Protein AF-A0AAW8ALZ8-F1 (afdb_monomer_lite)

Radius of gyration: 20.33 Å; chains: 1; bounding box: 32×35×57 Å

Structure (mmCIF, N/CA/C/O backbone):
data_AF-A0AAW8ALZ8-F1
#
_entry.id   AF-A0AAW8ALZ8-F1
#
loop_
_atom_site.group_PDB
_atom_site.id
_atom_site.type_symbol
_atom_site.label_atom_id
_atom_site.label_alt_id
_atom_site.label_comp_id
_atom_site.label_asym_id
_atom_site.label_entity_id
_atom_site.label_seq_id
_atom_site.pdbx_PDB_ins_code
_atom_site.Cartn_x
_atom_site.Cartn_y
_atom_site.Cartn_z
_atom_site.occupancy
_atom_site.B_iso_or_equiv
_atom_site.auth_seq_id
_atom_site.auth_comp_id
_atom_site.auth_asym_id
_atom_site.auth_atom_id
_atom_site.pdbx_PDB_model_num
ATOM 1 N N . THR A 1 1 ? -2.165 -17.764 -23.428 1.00 42.50 1 THR A N 1
ATOM 2 C CA . THR A 1 1 ? -2.464 -16.393 -22.983 1.00 42.50 1 THR A CA 1
ATOM 3 C C . THR A 1 1 ? -1.278 -15.921 -22.190 1.00 42.50 1 THR A C 1
ATOM 5 O O . THR A 1 1 ? -1.025 -16.498 -21.143 1.00 42.50 1 THR A O 1
ATOM 8 N N . GLU A 1 2 ? -0.486 -14.994 -22.720 1.00 51.34 2 GLU A N 1
ATOM 9 C CA . GLU A 1 2 ? 0.588 -14.382 -21.933 1.00 51.34 2 GLU A CA 1
ATOM 10 C C . GLU A 1 2 ? -0.059 -13.570 -20.808 1.00 51.34 2 GLU A C 1
ATOM 12 O O . GLU A 1 2 ? -0.917 -12.722 -21.064 1.00 51.34 2 GLU A O 1
ATOM 17 N N . MET A 1 3 ? 0.277 -13.893 -19.558 1.00 61.22 3 MET A N 1
ATOM 18 C CA . MET A 1 3 ? -0.111 -13.064 -18.423 1.00 61.22 3 MET A CA 1
ATOM 19 C C . MET A 1 3 ? 0.643 -11.745 -18.546 1.00 61.22 3 MET A C 1
ATOM 21 O O . MET A 1 3 ? 1.871 -11.737 -18.573 1.00 61.22 3 MET A O 1
ATOM 25 N N . GLN A 1 4 ? -0.094 -10.643 -18.654 1.00 65.19 4 GLN A N 1
ATOM 26 C CA . GLN A 1 4 ? 0.503 -9.315 -18.622 1.00 65.19 4 GLN A CA 1
ATOM 27 C C . GLN A 1 4 ? 1.222 -9.128 -17.271 1.00 65.19 4 GLN A C 1
ATOM 29 O O . GLN A 1 4 ? 0.638 -9.479 -16.239 1.00 65.19 4 GLN A O 1
ATOM 34 N N . PRO A 1 5 ? 2.466 -8.617 -17.253 1.00 68.25 5 PRO A N 1
ATOM 35 C CA . PRO A 1 5 ? 3.183 -8.357 -16.009 1.00 68.25 5 PRO A CA 1
ATOM 36 C C . PRO A 1 5 ? 2.408 -7.361 -15.135 1.00 68.25 5 PRO A C 1
ATOM 38 O O . PRO A 1 5 ? 1.781 -6.428 -15.634 1.00 68.25 5 PRO A O 1
ATOM 41 N N . GLN A 1 6 ? 2.470 -7.529 -13.810 1.00 79.12 6 GLN A N 1
ATOM 42 C CA . GLN A 1 6 ? 1.796 -6.644 -12.841 1.00 79.12 6 GLN A CA 1
ATOM 43 C C . GLN A 1 6 ? 2.564 -5.331 -12.585 1.00 79.12 6 GLN A C 1
ATOM 45 O O . GLN A 1 6 ? 2.438 -4.702 -11.533 1.00 79.12 6 GLN A O 1
ATOM 50 N N . TYR A 1 7 ? 3.400 -4.913 -13.528 1.00 80.31 7 TYR A N 1
ATOM 51 C CA . TYR A 1 7 ? 4.218 -3.705 -13.479 1.00 80.31 7 TYR A CA 1
ATOM 52 C C . TYR A 1 7 ? 4.451 -3.192 -14.897 1.00 80.31 7 TYR A C 1
ATOM 54 O O . TYR A 1 7 ? 4.251 -3.925 -15.861 1.00 80.31 7 TYR A O 1
ATOM 62 N N . ASN A 1 8 ? 4.837 -1.924 -15.023 1.00 78.44 8 ASN A N 1
ATOM 63 C CA . ASN A 1 8 ? 5.128 -1.315 -16.313 1.00 78.44 8 ASN A CA 1
ATOM 64 C C . ASN A 1 8 ? 6.603 -1.586 -16.672 1.00 78.44 8 ASN A C 1
ATOM 66 O O . ASN A 1 8 ? 7.475 -0.957 -16.065 1.00 78.44 8 ASN A O 1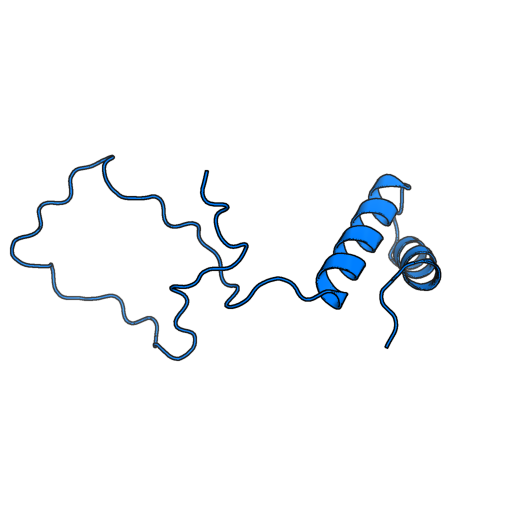
ATOM 70 N N . PRO A 1 9 ? 6.907 -2.503 -17.614 1.00 75.38 9 PRO A N 1
ATOM 71 C CA . PRO A 1 9 ? 8.286 -2.787 -18.009 1.00 75.38 9 PRO A CA 1
ATOM 72 C C . PRO A 1 9 ? 8.930 -1.620 -18.768 1.00 75.38 9 PRO A C 1
ATOM 74 O O . PRO A 1 9 ? 10.154 -1.524 -18.804 1.00 75.38 9 PRO A O 1
ATOM 77 N N . ASP A 1 10 ? 8.115 -0.724 -19.330 1.00 76.31 10 ASP A N 1
ATOM 78 C CA . ASP A 1 10 ? 8.552 0.445 -20.091 1.00 76.31 10 ASP A CA 1
ATOM 79 C C . ASP A 1 10 ? 8.729 1.685 -19.197 1.00 76.31 10 ASP A C 1
ATOM 81 O O . ASP A 1 10 ? 9.032 2.776 -19.682 1.00 76.31 10 ASP A O 1
ATOM 85 N N . LEU A 1 11 ? 8.533 1.555 -17.877 1.00 76.00 11 LEU A N 1
ATOM 86 C CA . LEU A 1 11 ? 8.763 2.659 -16.957 1.00 76.00 11 LEU A CA 1
ATOM 87 C C . LEU A 1 11 ? 10.270 2.918 -16.842 1.00 76.00 11 LEU A C 1
ATOM 89 O O . LEU A 1 11 ? 10.994 2.136 -16.229 1.00 76.00 11 LEU A O 1
ATOM 93 N N . ALA A 1 12 ? 10.728 4.042 -17.394 1.00 72.06 12 ALA A N 1
ATOM 94 C CA . ALA A 1 12 ? 12.103 4.520 -17.280 1.00 72.06 12 ALA A CA 1
ATOM 95 C C . ALA A 1 12 ? 12.215 5.587 -16.166 1.00 72.06 12 ALA A C 1
ATOM 97 O O . ALA A 1 12 ? 12.120 6.782 -16.444 1.00 72.06 12 ALA A O 1
ATOM 98 N N . PRO A 1 13 ? 12.415 5.212 -14.884 1.00 68.19 13 PRO A N 1
ATOM 99 C CA . PRO A 1 13 ? 12.421 6.158 -13.760 1.00 68.19 13 PRO A CA 1
ATOM 100 C C . PRO A 1 13 ? 13.557 7.192 -13.802 1.00 68.19 13 PRO A C 1
ATOM 102 O O . PRO A 1 13 ? 13.500 8.189 -13.086 1.00 68.19 13 PRO A O 1
ATOM 105 N N . TRP A 1 14 ? 14.594 6.961 -14.613 1.00 68.88 14 TRP A N 1
ATOM 106 C CA . TRP A 1 14 ? 15.707 7.893 -14.818 1.00 68.88 14 TRP A CA 1
ATOM 107 C C . TRP A 1 14 ? 15.510 8.824 -16.020 1.00 68.88 14 TRP A C 1
ATOM 109 O O . TRP A 1 14 ? 16.316 9.735 -16.214 1.00 68.88 14 TRP A O 1
ATOM 119 N N . GLU A 1 15 ? 14.495 8.590 -16.854 1.00 68.19 15 GLU A N 1
ATOM 120 C CA . GLU A 1 15 ? 14.254 9.401 -18.040 1.00 68.19 15 GLU A CA 1
ATOM 121 C C . GLU A 1 15 ? 13.419 10.629 -17.645 1.00 68.19 15 GLU A C 1
ATOM 123 O O . GLU A 1 15 ? 12.307 10.487 -17.128 1.00 68.19 15 GLU A O 1
ATOM 128 N N . PRO A 1 16 ? 13.934 11.860 -17.822 1.00 61.72 16 PRO A N 1
ATOM 129 C CA . PRO A 1 16 ? 13.127 13.046 -17.586 1.00 61.72 16 PRO A CA 1
ATOM 130 C C . PRO A 1 16 ? 11.916 13.021 -18.523 1.00 61.72 16 PRO A C 1
ATOM 132 O O . PRO A 1 16 ? 12.063 12.744 -19.712 1.00 61.72 16 PRO A O 1
ATOM 135 N N . ILE A 1 17 ? 10.729 13.346 -17.996 1.00 59.59 17 ILE A N 1
ATOM 136 C CA . ILE A 1 17 ? 9.496 13.479 -18.786 1.00 59.59 17 ILE A CA 1
ATOM 137 C C . ILE A 1 17 ? 9.679 14.669 -19.735 1.00 59.59 17 ILE A C 1
ATOM 139 O O . ILE A 1 17 ? 9.335 15.805 -19.412 1.00 59.59 17 ILE A O 1
ATOM 143 N N . SER A 1 18 ? 10.281 14.420 -20.891 1.00 61.34 18 SER A N 1
ATOM 144 C CA . SER A 1 18 ? 10.479 15.415 -21.931 1.00 61.34 18 SER A CA 1
ATOM 145 C C . SER A 1 18 ? 9.508 15.076 -23.055 1.00 61.34 18 SER A C 1
ATOM 147 O O . SER A 1 18 ? 9.756 14.127 -23.802 1.00 61.34 18 SER A O 1
ATOM 149 N N . PRO A 1 19 ? 8.359 15.767 -23.162 1.00 59.47 19 PRO A N 1
ATOM 150 C CA . PRO A 1 19 ? 7.457 15.528 -24.275 1.00 59.47 19 PRO A CA 1
ATOM 151 C C . PRO A 1 19 ? 8.219 15.789 -25.575 1.00 59.47 19 PRO A C 1
ATOM 153 O O . PRO A 1 19 ? 8.814 16.854 -25.755 1.00 59.47 19 PRO A O 1
ATOM 156 N N . ASN A 1 20 ? 8.224 14.804 -26.476 1.00 57.88 20 ASN A N 1
ATOM 157 C CA . ASN A 1 20 ? 8.840 14.965 -27.784 1.00 57.88 20 ASN A CA 1
ATOM 158 C C . ASN A 1 20 ? 8.143 16.126 -28.511 1.00 57.88 20 ASN A C 1
ATOM 160 O O . ASN A 1 20 ? 6.952 16.060 -28.810 1.00 57.88 20 ASN A O 1
ATOM 164 N N . ASN A 1 21 ? 8.880 17.203 -28.772 1.00 59.44 21 ASN A N 1
ATOM 165 C CA . ASN A 1 21 ? 8.370 18.395 -29.448 1.00 59.44 21 ASN A CA 1
ATOM 166 C C . ASN A 1 21 ? 8.529 18.320 -30.977 1.00 59.44 21 ASN A C 1
ATOM 168 O O . ASN A 1 21 ? 8.203 19.278 -31.681 1.00 59.44 21 ASN A O 1
ATOM 172 N N . VAL A 1 22 ? 9.019 17.191 -31.497 1.00 59.91 22 VAL A N 1
ATOM 173 C CA . VAL A 1 22 ? 9.151 16.933 -32.928 1.00 59.91 22 VAL A CA 1
ATOM 174 C C . VAL A 1 22 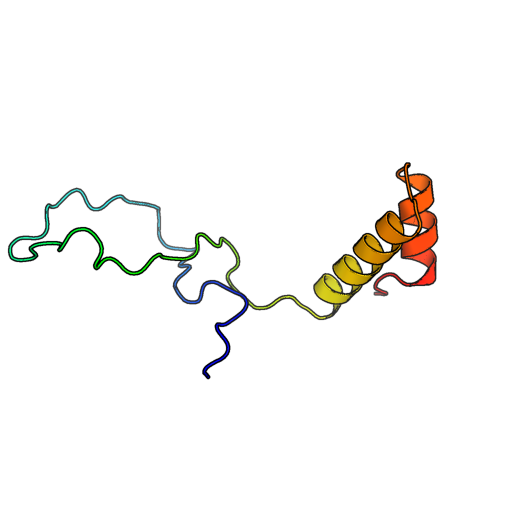? 7.985 16.062 -33.381 1.00 59.91 22 VAL A C 1
ATOM 176 O O . VAL A 1 22 ? 7.889 14.891 -33.020 1.00 59.91 22 VAL A O 1
ATOM 179 N N . ALA A 1 23 ? 7.114 16.614 -34.227 1.00 57.91 23 ALA A N 1
ATOM 180 C CA . ALA A 1 23 ? 6.140 15.812 -34.958 1.00 57.91 23 ALA A CA 1
ATOM 181 C C . ALA A 1 23 ? 6.897 14.782 -35.815 1.00 57.91 23 ALA A C 1
ATOM 183 O O . ALA A 1 23 ? 7.673 15.157 -36.700 1.00 57.91 23 ALA A O 1
ATOM 184 N N . GLY A 1 24 ? 6.713 13.488 -35.540 1.00 57.91 24 GLY A N 1
ATOM 185 C CA . GLY A 1 24 ? 7.376 12.421 -36.286 1.00 57.91 24 GLY A CA 1
ATOM 186 C C . GLY A 1 24 ? 7.039 12.511 -37.777 1.00 57.91 24 GLY A C 1
ATOM 187 O O . GLY A 1 24 ? 5.901 12.282 -38.180 1.00 57.91 24 GLY A O 1
ATOM 188 N N . LYS A 1 25 ? 8.017 12.852 -38.626 1.00 60.94 25 LYS A N 1
ATOM 189 C CA . LYS A 1 25 ? 7.828 12.823 -40.083 1.00 60.94 25 LYS A CA 1
ATOM 190 C C . LYS A 1 25 ? 7.649 11.373 -40.540 1.00 60.94 25 LYS A C 1
ATOM 192 O O . LYS A 1 25 ? 8.537 10.555 -40.341 1.00 60.94 25 LYS A O 1
ATOM 197 N N . GLY A 1 26 ? 6.531 11.086 -41.207 1.00 65.69 26 GLY A N 1
ATOM 198 C CA . GLY A 1 26 ? 6.286 9.802 -41.876 1.00 65.69 26 GLY A CA 1
ATOM 199 C C . GLY A 1 26 ? 5.441 8.788 -41.099 1.00 65.69 26 GLY A C 1
ATOM 200 O O . GLY A 1 26 ? 5.202 7.706 -41.627 1.00 65.69 26 GLY A O 1
ATOM 201 N N . CYS A 1 27 ? 4.945 9.121 -39.902 1.00 61.47 27 CYS A N 1
ATOM 202 C CA . CYS A 1 27 ? 3.981 8.283 -39.187 1.00 61.47 27 CYS A CA 1
ATOM 203 C C . CYS A 1 27 ? 2.576 8.894 -39.294 1.00 61.47 27 CYS A C 1
ATOM 205 O O . CYS A 1 27 ? 2.361 10.029 -38.875 1.00 61.47 27 CYS A O 1
ATOM 207 N N . VAL A 1 28 ? 1.623 8.161 -39.877 1.00 68.69 28 VAL A N 1
ATOM 208 C CA . VAL A 1 28 ? 0.194 8.500 -39.813 1.00 68.69 28 VAL A CA 1
ATOM 209 C C . VAL A 1 28 ? -0.416 7.611 -38.741 1.00 68.69 28 VAL A C 1
ATOM 211 O O . VAL A 1 28 ? -0.594 6.409 -38.957 1.00 68.69 28 VAL A O 1
ATOM 214 N N . GLU A 1 29 ? -0.713 8.185 -37.577 1.00 64.25 29 GLU A N 1
ATOM 215 C CA . GLU A 1 29 ? -1.469 7.470 -36.554 1.00 64.25 29 GLU A CA 1
ATOM 216 C C . GLU A 1 29 ? -2.864 7.143 -37.091 1.00 64.25 29 GLU A C 1
ATOM 218 O O . GLU A 1 29 ? -3.540 7.989 -37.679 1.00 64.25 29 GLU A O 1
ATOM 223 N N . ARG A 1 30 ? -3.294 5.892 -36.915 1.00 73.19 30 ARG A N 1
ATOM 224 C CA . ARG A 1 30 ? -4.651 5.459 -37.253 1.00 73.19 30 ARG A CA 1
ATOM 225 C C . ARG A 1 30 ? -5.507 5.583 -35.993 1.00 73.19 30 ARG A C 1
ATOM 227 O O . ARG A 1 30 ? -5.271 4.819 -35.053 1.00 73.19 30 ARG A O 1
ATOM 234 N N . PRO A 1 31 ? -6.485 6.507 -35.943 1.00 67.06 31 PRO A N 1
ATOM 235 C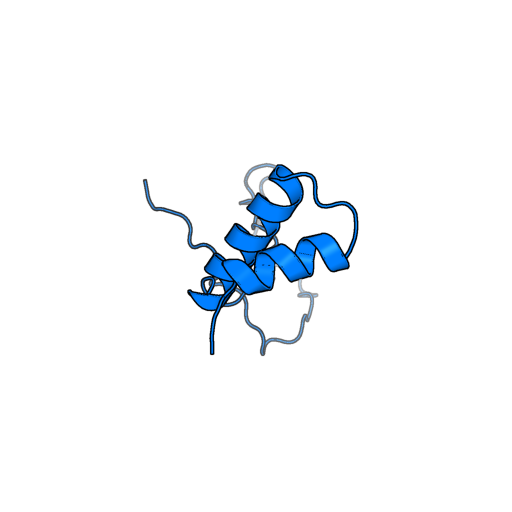 CA . PRO A 1 31 ? -7.375 6.632 -34.794 1.00 67.06 31 PRO A CA 1
ATOM 236 C C . PRO A 1 31 ? -8.028 5.283 -34.466 1.00 67.06 31 PRO A C 1
ATOM 238 O O . PRO A 1 31 ? -8.506 4.590 -35.363 1.00 67.06 31 PRO A O 1
ATOM 241 N N . GLY A 1 32 ? -8.007 4.884 -33.193 1.00 72.38 32 GLY A N 1
ATOM 242 C CA . GLY A 1 32 ? -8.525 3.585 -32.740 1.00 72.38 32 GLY A CA 1
ATOM 243 C C . GLY A 1 32 ? -7.588 2.388 -32.950 1.00 72.38 32 GLY A C 1
ATOM 244 O O . GLY A 1 32 ? -7.968 1.269 -32.622 1.00 72.38 32 GLY A O 1
ATOM 245 N N . HIS A 1 33 ? -6.376 2.599 -33.471 1.00 69.50 33 HIS A N 1
ATOM 246 C CA . HIS A 1 33 ? -5.343 1.563 -33.617 1.00 69.50 33 HIS A CA 1
ATOM 247 C C . HIS A 1 33 ? -4.135 1.778 -32.691 1.00 69.50 33 HIS A C 1
ATOM 249 O O . HIS A 1 33 ? -3.123 1.092 -32.823 1.00 69.50 33 HIS A O 1
ATOM 255 N N . VAL A 1 34 ? -4.226 2.744 -31.772 1.00 67.19 34 VAL A N 1
ATOM 256 C CA . VAL A 1 34 ? -3.215 2.972 -30.737 1.00 67.19 34 VAL A CA 1
ATOM 257 C C . VAL A 1 34 ? -3.430 1.939 -29.635 1.00 67.19 34 VAL A C 1
ATOM 259 O O . VAL A 1 34 ? -4.548 1.784 -29.140 1.00 67.19 34 VAL A O 1
ATOM 262 N N . ALA A 1 35 ? -2.373 1.214 -29.267 1.00 68.88 35 ALA A N 1
ATOM 263 C CA . ALA A 1 35 ? -2.421 0.343 -28.103 1.00 68.88 35 ALA A CA 1
ATOM 264 C C . ALA A 1 35 ? -2.678 1.203 -26.859 1.00 68.88 35 ALA A C 1
ATOM 266 O O . ALA A 1 35 ? -1.954 2.166 -26.609 1.00 68.88 35 ALA A O 1
ATOM 267 N N . ASN A 1 36 ? -3.708 0.866 -26.082 1.00 64.81 36 ASN A N 1
ATOM 268 C CA . ASN A 1 36 ? -3.911 1.499 -24.785 1.00 64.81 36 ASN A CA 1
ATOM 269 C C . ASN A 1 36 ? -2.745 1.109 -23.876 1.00 64.81 36 ASN A C 1
ATOM 271 O O . ASN A 1 36 ? -2.676 -0.025 -23.402 1.00 64.81 36 ASN A O 1
ATOM 275 N N . LEU A 1 37 ? -1.836 2.052 -23.641 1.00 66.88 37 LEU A N 1
ATOM 276 C CA . LEU A 1 37 ? -0.823 1.910 -22.609 1.00 66.88 37 LEU A CA 1
ATOM 277 C C . LEU A 1 37 ? -1.535 1.952 -21.258 1.00 66.88 37 LEU A C 1
ATOM 279 O O . LEU A 1 37 ? -2.223 2.925 -20.938 1.00 66.88 37 LEU A O 1
ATOM 283 N N . VAL A 1 38 ? -1.398 0.886 -20.473 1.00 68.00 38 VAL A N 1
ATOM 284 C CA . VAL A 1 38 ? -1.879 0.884 -19.091 1.00 68.00 38 VAL A CA 1
ATOM 285 C C . VAL A 1 38 ? -1.053 1.913 -18.330 1.00 68.00 38 VAL A C 1
ATOM 287 O O . VAL A 1 38 ? 0.163 1.774 -18.200 1.00 68.00 38 VAL A O 1
ATOM 290 N N . TRP A 1 39 ? -1.704 2.972 -17.849 1.00 70.50 39 TRP A N 1
ATOM 291 C CA . TRP A 1 39 ? -1.023 3.984 -17.052 1.00 70.50 39 TRP A CA 1
ATOM 292 C C . TRP A 1 39 ? -0.660 3.397 -15.685 1.00 70.50 39 TRP A C 1
ATOM 294 O O . TRP A 1 39 ? -1.503 3.305 -14.794 1.00 70.50 39 TRP A O 1
ATOM 304 N N . GLN A 1 40 ? 0.596 2.978 -15.532 1.00 72.31 40 GLN A N 1
ATOM 305 C CA . GLN A 1 40 ? 1.111 2.354 -14.318 1.00 72.31 40 GLN A CA 1
ATOM 306 C C . GLN A 1 40 ? 2.493 2.913 -13.973 1.00 72.31 40 GLN A C 1
ATOM 308 O O . GLN A 1 40 ? 3.387 2.983 -14.815 1.00 72.31 40 GLN A O 1
ATOM 313 N N . THR A 1 41 ? 2.665 3.309 -12.712 1.00 80.50 41 THR A N 1
ATOM 314 C CA . THR A 1 41 ? 3.876 3.966 -12.181 1.00 80.50 41 THR A CA 1
ATOM 315 C C . THR A 1 41 ? 4.809 3.006 -11.442 1.00 80.50 41 THR A C 1
ATOM 317 O O . THR A 1 41 ? 5.759 3.432 -10.789 1.00 80.50 41 THR A O 1
ATOM 320 N N . ARG A 1 42 ? 4.537 1.700 -11.508 1.00 78.50 42 ARG A N 1
ATOM 321 C CA . ARG A 1 42 ? 5.278 0.668 -10.782 1.00 78.50 42 ARG A CA 1
ATOM 322 C C . ARG A 1 42 ? 6.322 0.028 -11.702 1.00 78.50 42 ARG A C 1
ATOM 324 O O . ARG A 1 42 ? 5.959 -0.474 -12.760 1.00 78.50 42 ARG A O 1
ATOM 331 N N . ALA A 1 43 ? 7.585 0.026 -11.270 1.00 80.75 43 ALA A N 1
ATOM 332 C CA . ALA A 1 43 ? 8.734 -0.470 -12.042 1.00 80.75 43 ALA A CA 1
ATOM 333 C C . ALA A 1 43 ? 9.026 -1.979 -11.878 1.00 80.75 43 ALA A C 1
ATOM 335 O O . ALA A 1 43 ? 9.870 -2.512 -12.589 1.00 80.75 43 ALA A O 1
ATOM 336 N N . ALA A 1 44 ? 8.388 -2.658 -10.920 1.00 84.81 44 ALA A N 1
ATOM 337 C CA . ALA A 1 44 ? 8.629 -4.070 -10.601 1.00 84.81 44 ALA A CA 1
ATOM 338 C C . ALA A 1 44 ? 7.376 -4.734 -10.012 1.00 84.81 44 ALA A C 1
ATOM 340 O O . ALA A 1 44 ? 6.480 -4.040 -9.533 1.00 84.81 44 ALA A O 1
ATOM 341 N N . GLU A 1 45 ? 7.304 -6.066 -10.017 1.00 88.81 45 GLU A N 1
ATOM 342 C CA . GLU A 1 45 ? 6.188 -6.798 -9.401 1.00 88.81 45 GLU A CA 1
ATOM 343 C C . GLU A 1 45 ? 6.028 -6.481 -7.903 1.00 88.81 45 GLU A C 1
ATOM 345 O O . GLU A 1 45 ? 7.010 -6.152 -7.230 1.00 88.81 45 GLU A O 1
ATOM 350 N N . PRO A 1 46 ? 4.802 -6.584 -7.355 1.00 89.19 46 PRO A N 1
ATOM 351 C CA . PRO A 1 46 ? 4.590 -6.542 -5.916 1.00 89.19 46 PRO A CA 1
ATOM 352 C C . PRO A 1 46 ? 5.424 -7.576 -5.171 1.00 89.19 46 PRO A C 1
ATOM 354 O O . PRO A 1 46 ? 5.429 -8.765 -5.493 1.00 89.19 46 PRO A O 1
ATOM 357 N N . THR A 1 47 ? 6.115 -7.116 -4.136 1.00 91.88 47 THR A N 1
ATOM 358 C CA . THR A 1 47 ? 6.847 -7.991 -3.223 1.00 91.88 47 THR A CA 1
ATOM 359 C C . THR A 1 47 ? 5.879 -8.852 -2.407 1.00 91.88 47 THR A C 1
ATOM 361 O O . THR A 1 47 ? 4.706 -8.519 -2.237 1.00 91.88 47 THR A O 1
ATOM 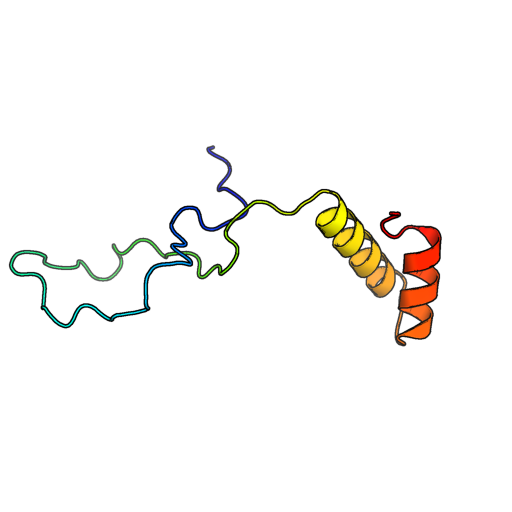364 N N . ALA A 1 48 ? 6.377 -9.948 -1.826 1.00 93.00 48 ALA A N 1
ATOM 365 C CA . ALA A 1 48 ? 5.582 -10.776 -0.914 1.00 93.00 48 ALA A CA 1
ATOM 366 C C . ALA A 1 48 ? 5.027 -9.970 0.277 1.00 93.00 48 ALA A C 1
ATOM 368 O O . ALA A 1 48 ? 3.885 -10.175 0.679 1.00 93.00 48 ALA A O 1
ATOM 369 N N . TYR A 1 49 ? 5.814 -9.016 0.788 1.00 94.62 49 TYR A N 1
ATOM 370 C CA . TYR A 1 49 ? 5.385 -8.086 1.831 1.00 94.62 49 TYR A CA 1
ATOM 371 C C . TYR A 1 49 ? 4.187 -7.241 1.376 1.00 94.62 49 TYR A C 1
ATOM 373 O O . TYR A 1 49 ? 3.189 -7.150 2.087 1.00 94.62 49 TYR A O 1
ATOM 381 N N . GLU A 1 50 ? 4.273 -6.635 0.187 1.00 94.12 50 GLU A N 1
ATOM 382 C CA . GLU A 1 50 ? 3.207 -5.787 -0.357 1.00 94.12 50 GLU A CA 1
ATOM 383 C C . GLU A 1 50 ? 1.926 -6.576 -0.629 1.00 94.12 50 GLU A C 1
ATOM 385 O O . GLU A 1 50 ? 0.845 -6.098 -0.292 1.00 94.12 50 GLU A O 1
ATOM 390 N N . ASN A 1 51 ? 2.042 -7.788 -1.178 1.00 94.81 51 ASN A N 1
ATOM 391 C CA . ASN A 1 51 ? 0.888 -8.661 -1.400 1.00 94.81 51 ASN A CA 1
ATOM 392 C C . ASN A 1 51 ? 0.206 -9.019 -0.075 1.00 94.81 51 ASN A C 1
ATOM 394 O O . ASN A 1 51 ? -0.996 -8.828 0.071 1.00 94.81 51 ASN A O 1
ATOM 398 N N . GLN A 1 52 ? 0.974 -9.435 0.936 1.00 96.19 52 GLN A N 1
ATOM 399 C CA . GLN A 1 52 ? 0.404 -9.778 2.240 1.00 96.19 52 GLN A CA 1
ATOM 400 C C . GLN A 1 52 ? -0.243 -8.571 2.934 1.00 96.19 52 GLN A C 1
ATOM 402 O O . GLN A 1 52 ? -1.263 -8.712 3.618 1.00 96.19 52 GLN A O 1
ATOM 407 N N . LEU A 1 53 ? 0.336 -7.378 2.777 1.00 96.88 53 LEU A N 1
ATOM 408 C CA . LEU A 1 53 ? -0.268 -6.146 3.273 1.00 96.88 53 LEU A CA 1
ATOM 409 C C . LEU A 1 53 ? -1.617 -5.884 2.591 1.00 96.88 53 LEU A C 1
ATOM 411 O O . LEU A 1 53 ? -2.592 -5.602 3.288 1.00 96.88 53 LEU A O 1
ATOM 415 N N . ALA A 1 54 ? -1.678 -6.002 1.262 1.00 96.44 54 ALA A N 1
ATOM 416 C CA . ALA A 1 54 ? -2.905 -5.818 0.492 1.00 96.44 54 ALA A CA 1
ATOM 417 C C . ALA A 1 54 ? -3.992 -6.814 0.920 1.00 96.44 54 ALA A C 1
ATOM 419 O O . ALA A 1 54 ? -5.072 -6.383 1.323 1.00 96.44 54 ALA A O 1
ATOM 420 N N . ASP A 1 55 ? -3.674 -8.110 0.975 1.00 97.94 55 ASP A N 1
ATOM 421 C CA . ASP A 1 55 ? -4.602 -9.162 1.415 1.00 97.94 55 ASP A CA 1
ATOM 422 C C . ASP A 1 55 ? -5.147 -8.883 2.827 1.00 97.94 55 ASP A C 1
ATOM 424 O O . ASP A 1 55 ? -6.337 -9.043 3.122 1.00 97.94 55 ASP A O 1
ATOM 428 N N . SER A 1 56 ? -4.274 -8.423 3.727 1.00 97.88 56 SER A N 1
ATOM 429 C CA . SER A 1 56 ? -4.649 -8.132 5.111 1.00 97.88 56 SER A CA 1
ATOM 430 C C . SER A 1 56 ? -5.599 -6.940 5.216 1.00 97.88 56 SER A C 1
ATOM 432 O O . SER A 1 56 ? -6.539 -6.994 6.021 1.00 97.88 56 SER A O 1
ATOM 434 N N . LEU A 1 57 ? -5.366 -5.900 4.406 1.00 98.31 57 LEU A N 1
ATOM 435 C CA . LEU A 1 57 ? -6.222 -4.718 4.290 1.00 98.31 57 LEU A CA 1
ATOM 436 C C . LEU A 1 57 ? -7.574 -5.066 3.664 1.00 98.31 57 LEU A C 1
ATOM 438 O O . LEU A 1 57 ? -8.605 -4.681 4.216 1.00 98.31 57 LEU A O 1
ATOM 442 N N . GLU A 1 58 ? -7.592 -5.826 2.568 1.00 98.31 58 GLU A N 1
ATOM 443 C CA . GLU A 1 58 ? -8.828 -6.269 1.915 1.00 98.31 58 GLU A CA 1
ATOM 444 C C . GLU A 1 58 ? -9.724 -7.002 2.899 1.00 98.31 58 GLU A C 1
ATOM 446 O O . GLU A 1 58 ? -10.882 -6.634 3.110 1.00 98.31 58 GLU A O 1
ATOM 451 N N . ALA A 1 59 ? -9.165 -7.985 3.595 1.00 97.88 59 ALA A N 1
ATOM 452 C CA . ALA A 1 59 ? -9.940 -8.727 4.557 1.00 97.88 59 ALA A CA 1
ATOM 453 C C . ALA A 1 59 ? -10.333 -7.864 5.783 1.00 97.88 59 ALA A C 1
ATOM 455 O O . ALA A 1 59 ? -11.201 -8.279 6.549 1.00 97.88 59 ALA A O 1
ATOM 456 N N . ALA A 1 60 ? -9.673 -6.723 6.057 1.00 98.25 60 ALA A N 1
ATOM 457 C CA . ALA A 1 60 ? -10.041 -5.839 7.171 1.00 98.25 60 ALA A CA 1
ATOM 458 C C . ALA A 1 60 ? -11.346 -5.127 6.823 1.00 98.25 60 ALA A C 1
ATOM 460 O O . ALA A 1 60 ? -12.310 -5.151 7.587 1.00 98.25 60 ALA A O 1
ATOM 461 N N . PHE A 1 61 ? -11.396 -4.565 5.616 1.00 98.44 61 PHE A N 1
ATOM 462 C CA . PHE A 1 61 ? -12.577 -3.888 5.099 1.00 98.44 61 PHE A CA 1
ATOM 463 C C . PHE A 1 61 ? -13.724 -4.857 4.811 1.00 98.44 61 PHE A C 1
ATOM 465 O O . PHE A 1 61 ? -14.861 -4.558 5.172 1.00 98.44 61 PHE A O 1
ATOM 472 N N . LEU A 1 62 ? -13.450 -6.046 4.260 1.00 98.25 62 LEU A N 1
ATOM 473 C CA . LEU A 1 62 ? -14.463 -7.103 4.114 1.00 98.25 62 LEU A CA 1
ATOM 474 C C . LEU A 1 62 ? -15.012 -7.564 5.473 1.00 98.25 62 LEU A C 1
ATOM 476 O O . LEU A 1 62 ? -16.185 -7.915 5.574 1.00 98.25 62 LEU A O 1
ATOM 480 N N . GLY A 1 63 ? -14.181 -7.527 6.518 1.00 97.25 63 GLY A N 1
ATOM 481 C CA . GLY A 1 63 ? -14.574 -7.787 7.903 1.00 97.25 63 GLY A CA 1
ATOM 482 C C . GLY A 1 63 ? -15.326 -6.637 8.583 1.00 97.25 63 GLY A C 1
ATOM 483 O O . GLY A 1 63 ? -15.731 -6.786 9.732 1.00 97.25 63 GLY A O 1
ATOM 484 N N . GLY A 1 64 ? -15.529 -5.505 7.901 1.00 98.06 64 GLY A N 1
ATOM 485 C CA . GLY A 1 64 ? -16.288 -4.366 8.417 1.00 98.06 64 GLY A CA 1
ATOM 486 C C . GLY A 1 64 ? -15.474 -3.345 9.214 1.00 98.06 64 GLY A C 1
ATOM 487 O O . GLY A 1 64 ? -16.072 -2.556 9.941 1.00 98.06 64 GLY A O 1
ATOM 488 N N . ALA A 1 65 ? -14.143 -3.325 9.090 1.00 98.19 65 ALA A N 1
ATOM 489 C CA . ALA A 1 65 ? -13.318 -2.281 9.696 1.00 98.19 65 ALA A CA 1
ATOM 490 C C . ALA A 1 65 ? -13.780 -0.883 9.245 1.00 98.19 65 ALA A C 1
ATOM 492 O O . ALA A 1 65 ? -13.861 -0.606 8.046 1.00 98.19 65 ALA A O 1
ATOM 493 N N . GLN A 1 66 ? -14.068 0.006 10.200 1.00 98.06 66 GLN A N 1
ATOM 494 C CA . GLN A 1 66 ? -14.497 1.385 9.918 1.00 98.06 66 GLN A CA 1
ATOM 495 C C . GLN A 1 66 ? -13.504 2.424 10.428 1.00 98.06 66 GLN A C 1
ATOM 497 O O . GLN A 1 66 ? -13.537 3.580 10.002 1.00 98.06 66 GLN A O 1
ATOM 502 N N . THR A 1 67 ? -12.615 2.026 11.335 1.00 98.31 67 THR A N 1
ATOM 503 C CA . THR A 1 67 ? -11.643 2.914 11.961 1.00 98.31 67 THR A CA 1
ATOM 504 C C . THR A 1 67 ? -10.212 2.425 11.738 1.00 98.31 67 THR A C 1
ATOM 506 O O . THR A 1 67 ? -9.978 1.232 11.523 1.00 98.31 67 THR A O 1
ATOM 509 N N . PRO A 1 68 ? -9.210 3.317 11.852 1.00 98.19 68 PRO A N 1
ATOM 510 C CA . PRO A 1 68 ? -7.809 2.908 11.829 1.00 98.19 68 PRO A CA 1
ATOM 511 C C . PRO A 1 68 ? -7.458 1.858 12.892 1.00 98.19 68 PRO A C 1
ATOM 513 O O . PRO A 1 68 ? -6.609 1.007 12.646 1.00 98.19 68 PRO A O 1
ATOM 516 N N . ALA A 1 69 ? -8.114 1.886 14.058 1.00 98.44 69 ALA A N 1
ATOM 517 C CA . ALA A 1 69 ? -7.873 0.914 15.122 1.00 98.44 69 ALA A CA 1
ATOM 518 C C . ALA A 1 69 ? -8.306 -0.505 14.716 1.00 98.44 69 ALA A C 1
ATOM 520 O O . AL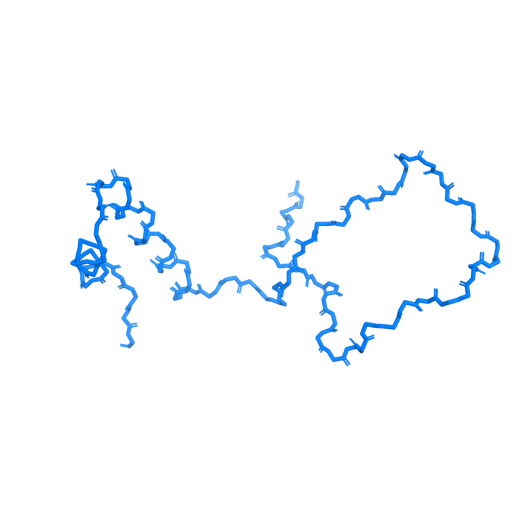A A 1 69 ? -7.570 -1.457 14.970 1.00 98.44 69 ALA A O 1
ATOM 521 N N . ASP A 1 70 ? -9.443 -0.635 14.025 1.00 98.31 70 ASP A N 1
ATOM 522 C CA . ASP A 1 70 ? -9.932 -1.922 13.510 1.00 98.31 70 ASP A CA 1
ATOM 523 C C . ASP A 1 70 ? -8.952 -2.511 12.487 1.00 98.31 70 ASP A C 1
ATOM 525 O O 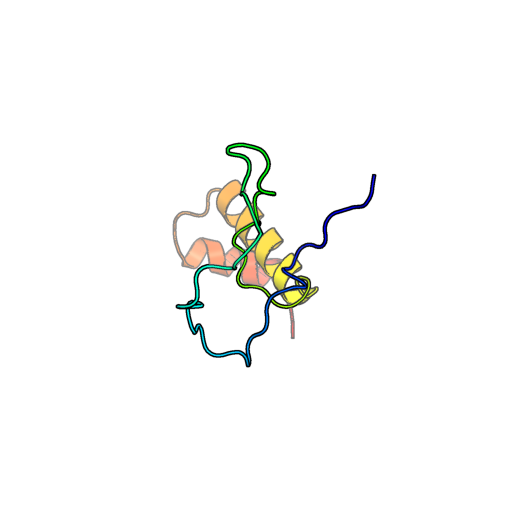. ASP A 1 70 ? -8.622 -3.697 12.527 1.00 98.31 70 ASP A O 1
ATOM 529 N N . ILE A 1 71 ? -8.431 -1.657 11.598 1.00 97.94 71 ILE A N 1
ATOM 530 C CA . ILE A 1 71 ? -7.427 -2.048 10.603 1.00 97.94 71 ILE A CA 1
ATOM 531 C C . ILE A 1 71 ? -6.151 -2.523 11.304 1.00 97.94 71 ILE A C 1
ATOM 533 O O . ILE A 1 71 ? -5.623 -3.579 10.968 1.00 97.94 71 ILE A O 1
ATOM 537 N N . VAL A 1 72 ? -5.663 -1.781 12.302 1.00 97.62 72 VAL A N 1
ATOM 538 C CA . VAL A 1 72 ? -4.454 -2.154 13.053 1.00 97.62 72 VAL A CA 1
ATOM 539 C C . VAL A 1 72 ? -4.633 -3.484 13.785 1.00 97.62 72 VAL A C 1
ATOM 541 O O . VAL A 1 72 ? -3.714 -4.300 13.767 1.00 97.62 72 VAL A O 1
ATOM 544 N N . ALA A 1 73 ? -5.795 -3.738 14.394 1.00 97.94 73 ALA A N 1
ATOM 545 C CA . ALA A 1 73 ? -6.072 -5.012 15.061 1.00 97.94 73 ALA A CA 1
ATOM 546 C C . ALA A 1 73 ? -5.889 -6.196 14.101 1.00 97.94 73 ALA A C 1
ATOM 548 O O . ALA A 1 73 ? -5.196 -7.164 14.412 1.00 97.94 73 ALA A O 1
ATOM 549 N N . VAL A 1 74 ? -6.427 -6.059 12.893 1.00 97.62 74 VAL A N 1
ATOM 550 C CA . VAL A 1 74 ? -6.294 -7.043 11.826 1.00 97.62 74 VAL A CA 1
ATOM 551 C C . VAL A 1 74 ? -4.851 -7.175 11.325 1.00 97.62 74 VAL A C 1
ATOM 553 O O . VAL A 1 74 ? -4.346 -8.287 11.167 1.00 97.62 74 VAL A O 1
ATOM 556 N N . LEU A 1 75 ? -4.165 -6.060 11.064 1.00 97.00 75 LEU A N 1
ATOM 557 C CA . LEU A 1 75 ? -2.776 -6.089 10.598 1.00 97.00 75 LEU A CA 1
ATOM 558 C C . LEU A 1 75 ? -1.848 -6.739 11.631 1.00 97.00 75 LEU A C 1
ATOM 560 O O . LEU A 1 75 ? -0.929 -7.457 11.253 1.00 97.00 75 LEU A O 1
ATOM 564 N N . ASN A 1 76 ? -2.106 -6.559 12.924 1.00 96.75 76 ASN A N 1
ATOM 565 C CA . ASN A 1 76 ? -1.334 -7.228 13.971 1.00 96.75 76 ASN A CA 1
ATOM 566 C C . ASN A 1 76 ? -1.539 -8.751 13.973 1.00 96.75 76 ASN A C 1
ATOM 568 O O . ASN A 1 76 ? -0.613 -9.498 14.286 1.00 96.75 76 ASN A O 1
ATOM 572 N N . GLU A 1 77 ? -2.736 -9.221 13.624 1.00 96.38 77 GLU A N 1
ATOM 573 C CA . GLU A 1 77 ? -3.056 -10.648 13.588 1.00 96.38 77 GLU A CA 1
ATOM 574 C C . GLU A 1 77 ? -2.434 -11.349 12.368 1.00 96.38 77 GLU A C 1
ATOM 576 O O . GLU A 1 77 ? -1.785 -12.394 12.506 1.00 96.38 77 GLU A O 1
ATOM 581 N N . ARG A 1 78 ? -2.599 -10.765 11.174 1.00 93.31 78 ARG A N 1
ATOM 582 C CA . ARG A 1 78 ? -2.295 -11.432 9.890 1.00 93.31 78 ARG A CA 1
ATOM 583 C C . ARG A 1 78 ? -1.412 -10.649 8.918 1.00 93.31 78 ARG A C 1
ATOM 585 O O . ARG A 1 78 ? -1.064 -11.173 7.859 1.00 93.31 78 ARG A O 1
ATOM 592 N N . GLY A 1 79 ? -1.044 -9.424 9.272 1.00 93.25 79 GLY A N 1
ATOM 593 C CA . GLY A 1 79 ? -0.195 -8.571 8.454 1.00 93.25 79 GLY A CA 1
ATOM 594 C C . GLY A 1 79 ? 1.228 -9.111 8.288 1.00 93.25 79 GLY A C 1
ATOM 595 O O . GLY A 1 79 ? 1.631 -10.079 8.947 1.00 93.25 79 GLY A O 1
ATOM 596 N N . PRO A 1 80 ? 2.001 -8.492 7.385 1.00 92.88 80 PRO A N 1
ATOM 597 C CA . PRO A 1 80 ? 3.378 -8.884 7.141 1.00 92.88 80 PRO A CA 1
ATOM 598 C C . PRO A 1 80 ? 4.253 -8.691 8.383 1.00 92.88 80 PRO A C 1
ATOM 600 O O . PRO A 1 80 ? 4.079 -7.745 9.154 1.00 92.88 80 PRO A O 1
ATOM 603 N N . ARG A 1 81 ? 5.216 -9.599 8.568 1.00 88.00 81 ARG A N 1
ATOM 604 C CA . ARG A 1 81 ? 6.188 -9.574 9.670 1.00 88.00 81 ARG A CA 1
ATOM 605 C C . ARG A 1 81 ? 7.581 -9.293 9.110 1.00 88.00 81 ARG A C 1
ATOM 607 O O . ARG A 1 81 ? 7.907 -9.791 8.034 1.00 88.00 81 ARG A O 1
ATOM 614 N N . ASN A 1 82 ? 8.354 -8.490 9.838 1.00 65.88 82 ASN A N 1
ATOM 615 C CA . ASN A 1 82 ? 9.772 -8.249 9.555 1.00 65.88 82 ASN A CA 1
ATOM 616 C C . ASN A 1 82 ? 10.639 -9.410 10.042 1.00 65.88 82 ASN A C 1
ATOM 618 O O . ASN A 1 82 ? 10.262 -10.022 11.069 1.00 65.88 82 ASN A O 1
#

pLDDT: mean 80.41, std 15.62, range [42.5, 98.44]

Organism: Klebsiella pneumoniae (NCBI:txid573)

Foldseek 3Di:
DDDDAPADCPQDVPDPPDPPPDDDPPDDDDVPPDPPDDPGNGNHHDDPLRVQQVVQQVVLVVVPDDDPVSSVVSCVVRHDDD

InterPro domains:
  IPR046789 Recombinase-like [PF20552] (13-81)

Secondary structure (DSSP, 8-state):
-PPPPSS-TT--TTS------S--TT----TT-S--------SSPPPHHHHHHHHHHHHHHHTT--SHHHHHHHHHHHS---

Sequence (82 aa):
TEMQPQYNPDLAPWEPISPNNVAGKGCVERPGHVANLVWQTRAAEPTAYENQLADSLEAAFLGGAQTPADIVAVLNERGPRN